Protein AF-A0A925XS08-F1 (afdb_monomer_lite)

Radius of gyration: 13.12 Å; chains: 1; bounding box: 32×17×36 Å

Secondary structure (DSSP, 8-state):
---TTS-EEEEEEE-TT-SEEEEEEEESS-EEEEEEEESSSS-TTPPEEEEEEEEEPTT-EEEEEPPSP--S--EEEEEEEESS-----EEEEEEEE-

Structure (mmCIF, N/CA/C/O backbone):
data_AF-A0A925XS08-F1
#
_entry.id   AF-A0A925XS08-F1
#
loop_
_atom_site.group_PDB
_atom_site.id
_atom_site.type_symbol
_atom_site.label_atom_id
_atom_site.label_alt_id
_atom_site.label_comp_id
_atom_site.label_asym_id
_atom_site.label_entity_id
_atom_site.label_seq_id
_atom_site.pdbx_PDB_ins_code
_atom_site.Cartn_x
_atom_site.Cartn_y
_atom_site.Cartn_z
_atom_site.occupancy
_atom_site.B_iso_or_equiv
_atom_site.auth_seq_id
_atom_site.auth_comp_id
_atom_site.auth_asym_id
_atom_site.auth_atom_id
_atom_site.pdbx_PDB_model_num
ATOM 1 N N . THR A 1 1 ? 9.423 10.681 9.964 1.00 34.12 1 THR A N 1
ATOM 2 C CA . THR A 1 1 ? 10.030 9.892 11.055 1.00 34.12 1 THR A CA 1
ATOM 3 C C . THR A 1 1 ? 9.030 8.832 11.452 1.00 34.12 1 THR A C 1
ATOM 5 O O . THR A 1 1 ? 7.911 9.188 11.790 1.00 34.12 1 THR A O 1
ATOM 8 N N . PHE A 1 2 ? 9.375 7.557 11.279 1.00 43.00 2 PHE A N 1
ATOM 9 C CA . PHE A 1 2 ? 8.515 6.416 11.613 1.00 43.00 2 PHE A CA 1
ATOM 10 C C . PHE A 1 2 ? 8.875 5.932 13.025 1.00 43.00 2 PHE A C 1
ATOM 12 O O . PHE A 1 2 ? 10.059 5.917 13.359 1.00 43.00 2 PHE A O 1
ATOM 19 N N . SER A 1 3 ? 7.884 5.589 13.852 1.00 37.38 3 SER A N 1
ATOM 20 C CA . SER A 1 3 ? 8.120 4.975 15.164 1.00 37.38 3 SER A CA 1
ATOM 21 C C . SER A 1 3 ? 8.222 3.459 15.006 1.00 37.38 3 SER A C 1
ATOM 23 O O . SER A 1 3 ? 7.430 2.865 14.279 1.00 37.38 3 SER A O 1
ATOM 25 N N . ALA A 1 4 ? 9.168 2.831 15.705 1.00 42.69 4 ALA A N 1
ATOM 26 C CA . ALA A 1 4 ? 9.336 1.375 15.737 1.00 42.69 4 ALA A CA 1
ATOM 27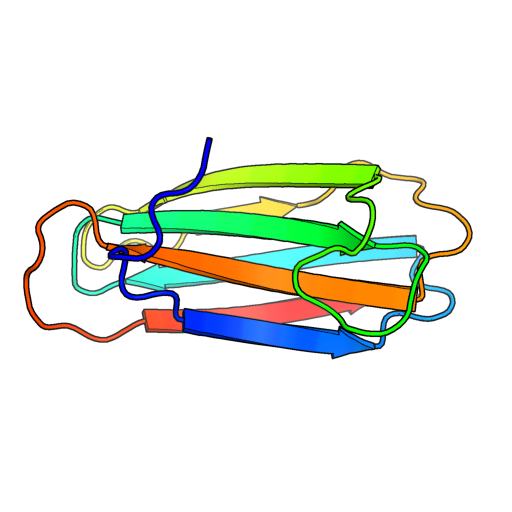 C C . ALA A 1 4 ? 8.156 0.634 16.408 1.00 42.69 4 ALA A C 1
ATOM 29 O O . ALA A 1 4 ? 8.108 -0.591 16.376 1.00 42.69 4 ALA A O 1
ATOM 30 N N . GLU A 1 5 ? 7.217 1.367 17.014 1.00 44.75 5 GLU A N 1
ATOM 31 C CA . GLU A 1 5 ? 6.086 0.818 17.774 1.00 44.75 5 GLU A CA 1
ATOM 32 C C . GLU A 1 5 ? 4.748 0.819 17.015 1.00 44.75 5 GLU A C 1
ATOM 34 O O . GLU A 1 5 ? 3.740 0.359 17.554 1.00 44.75 5 GLU A O 1
ATOM 39 N N . ASP A 1 6 ? 4.696 1.330 15.782 1.00 47.84 6 ASP A N 1
ATOM 40 C CA . ASP A 1 6 ? 3.453 1.312 15.008 1.00 47.84 6 ASP A CA 1
ATOM 41 C C . ASP A 1 6 ? 3.219 -0.097 14.429 1.00 47.84 6 ASP A C 1
ATOM 43 O O . ASP A 1 6 ? 4.106 -0.623 13.750 1.00 47.84 6 ASP A O 1
ATOM 47 N N . PRO A 1 7 ? 2.051 -0.737 14.653 1.00 51.00 7 PRO A N 1
ATOM 48 C CA . PRO A 1 7 ? 1.754 -2.041 14.070 1.00 51.00 7 PRO A CA 1
ATOM 49 C C . PRO A 1 7 ? 1.628 -1.891 12.549 1.00 51.00 7 PRO A C 1
ATOM 51 O O . PRO A 1 7 ? 0.586 -1.503 12.020 1.00 51.00 7 PRO A O 1
ATOM 54 N N . LEU A 1 8 ? 2.732 -2.152 11.854 1.00 55.66 8 LEU A N 1
ATOM 55 C CA . LEU A 1 8 ? 2.860 -2.057 10.408 1.00 55.66 8 LEU A CA 1
ATOM 56 C C . LEU A 1 8 ? 2.347 -3.346 9.766 1.00 55.66 8 LEU A C 1
ATOM 58 O O . LEU A 1 8 ? 2.987 -4.391 9.851 1.00 55.66 8 LEU A O 1
ATOM 62 N N . ILE A 1 9 ? 1.223 -3.266 9.056 1.00 56.75 9 ILE A N 1
ATOM 63 C CA . ILE A 1 9 ? 0.865 -4.296 8.074 1.00 56.75 9 ILE A CA 1
ATOM 64 C C . ILE A 1 9 ? 1.449 -3.845 6.739 1.00 56.75 9 ILE A C 1
ATOM 66 O O . ILE A 1 9 ? 0.933 -2.914 6.119 1.00 56.75 9 ILE A O 1
ATOM 70 N N . GLY A 1 10 ? 2.569 -4.456 6.350 1.00 58.88 10 GLY A N 1
ATOM 71 C CA . GLY A 1 10 ? 3.280 -4.187 5.105 1.00 58.88 10 GLY A CA 1
ATOM 72 C C . GLY A 1 10 ? 3.130 -5.340 4.115 1.00 58.88 10 GLY A C 1
ATOM 73 O O . GLY A 1 10 ? 3.648 -6.419 4.385 1.00 58.88 10 GLY A O 1
ATOM 74 N N . GLN A 1 11 ? 2.470 -5.135 2.972 1.00 62.56 11 GLN A N 1
ATOM 75 C CA . GLN A 1 11 ? 2.517 -6.095 1.862 1.00 62.56 11 GLN A CA 1
ATOM 76 C C . GLN A 1 11 ? 3.436 -5.566 0.760 1.00 62.56 11 GLN A C 1
ATOM 78 O O . GLN A 1 11 ? 3.279 -4.436 0.291 1.00 62.56 11 GLN A O 1
ATOM 83 N N . PHE A 1 12 ? 4.389 -6.402 0.351 1.00 64.25 12 PHE A N 1
ATOM 84 C CA . PHE A 1 12 ? 5.340 -6.111 -0.714 1.00 64.25 12 PHE A CA 1
ATOM 85 C C . PHE A 1 12 ? 4.959 -6.870 -1.979 1.00 64.25 12 PHE A C 1
ATOM 87 O O . PHE A 1 12 ? 4.649 -8.060 -1.920 1.00 64.25 12 PHE A O 1
ATOM 94 N N . ILE A 1 13 ? 5.005 -6.191 -3.123 1.00 70.31 13 ILE A N 1
ATOM 95 C CA . ILE A 1 13 ? 4.779 -6.809 -4.430 1.00 70.31 13 ILE A CA 1
ATOM 96 C C . ILE A 1 13 ? 5.877 -6.351 -5.383 1.00 70.31 13 ILE A C 1
ATOM 98 O O . ILE A 1 13 ? 6.122 -5.153 -5.533 1.00 70.31 13 ILE A O 1
ATOM 102 N N . GLN A 1 14 ? 6.538 -7.309 -6.035 1.00 71.06 14 GLN A N 1
ATOM 103 C CA . GLN A 1 14 ? 7.473 -7.020 -7.119 1.00 71.06 14 GLN A CA 1
ATOM 104 C C . GLN A 1 14 ? 6.726 -6.363 -8.287 1.00 71.06 14 GLN A C 1
ATOM 106 O O . GLN A 1 14 ? 5.712 -6.873 -8.760 1.00 71.06 14 GLN A O 1
ATOM 111 N N . SER A 1 15 ? 7.239 -5.233 -8.763 1.00 67.25 15 SER A N 1
ATOM 112 C CA . SER A 1 15 ? 6.567 -4.369 -9.743 1.00 67.25 15 SER A CA 1
ATOM 113 C C . SER A 1 15 ? 7.459 -4.019 -10.935 1.00 67.25 15 SER A C 1
ATOM 115 O O . SER A 1 15 ? 7.295 -2.971 -11.557 1.00 67.25 15 SER A O 1
ATOM 117 N N . TRP A 1 16 ? 8.396 -4.907 -11.274 1.00 69.69 16 TRP A N 1
ATOM 118 C CA . TRP A 1 16 ? 9.284 -4.753 -12.424 1.00 69.69 16 TRP A CA 1
ATOM 119 C C . TRP A 1 16 ? 8.512 -4.420 -13.708 1.00 69.69 16 TRP A C 1
ATOM 121 O O . TRP A 1 16 ? 7.612 -5.160 -14.120 1.00 69.69 16 TRP A O 1
ATOM 131 N N . GLY A 1 17 ? 8.877 -3.295 -14.328 1.00 68.19 17 GLY A N 1
ATOM 132 C CA . GLY A 1 17 ? 8.257 -2.803 -15.562 1.00 68.19 17 GLY A CA 1
ATOM 133 C C . GLY A 1 17 ? 6.843 -2.236 -15.396 1.00 68.19 17 GLY A C 1
ATOM 134 O O . GLY A 1 17 ? 6.139 -2.099 -16.388 1.00 68.19 17 GLY A O 1
ATOM 135 N N . ALA A 1 18 ? 6.398 -1.936 -14.174 1.00 73.50 18 ALA A N 1
ATOM 136 C CA . ALA A 1 18 ? 5.097 -1.317 -13.946 1.00 73.50 18 ALA A CA 1
ATOM 137 C C . ALA A 1 18 ? 5.047 0.133 -14.451 1.00 73.50 18 ALA A C 1
ATOM 139 O O . ALA A 1 18 ? 5.907 0.941 -14.110 1.00 73.50 18 ALA A O 1
ATOM 140 N N . GLN A 1 19 ? 3.999 0.473 -15.199 1.00 74.94 19 GLN A N 1
ATOM 141 C CA . GLN A 1 19 ? 3.688 1.832 -15.651 1.00 74.94 19 GLN A CA 1
ATOM 142 C C . GLN A 1 19 ? 2.755 2.567 -14.685 1.00 74.94 19 GLN A C 1
ATOM 144 O O . GLN A 1 19 ? 2.869 3.779 -14.508 1.00 74.94 19 GLN A O 1
ATOM 149 N N . ALA A 1 20 ? 1.831 1.834 -14.057 1.00 81.56 20 ALA A N 1
ATOM 150 C CA . ALA A 1 20 ? 0.862 2.383 -13.118 1.00 81.56 20 ALA A CA 1
ATOM 151 C C . ALA A 1 20 ? 0.666 1.441 -11.931 1.00 81.56 20 ALA A C 1
ATOM 153 O O . ALA A 1 20 ? 0.508 0.228 -12.097 1.00 81.56 20 ALA A O 1
ATOM 154 N N . ILE A 1 21 ? 0.658 2.014 -10.729 1.00 85.44 21 ILE A N 1
ATOM 155 C CA . ILE A 1 21 ? 0.468 1.285 -9.478 1.00 85.44 21 ILE A CA 1
ATOM 156 C C . ILE A 1 21 ? -0.586 1.996 -8.648 1.00 85.44 21 ILE A C 1
ATOM 158 O O . ILE A 1 21 ? -0.502 3.201 -8.395 1.00 85.44 21 ILE A O 1
ATOM 162 N N . SER A 1 22 ? -1.563 1.223 -8.195 1.00 89.25 22 SER A N 1
ATOM 163 C CA . SER A 1 22 ? -2.582 1.688 -7.266 1.00 89.25 22 SER A CA 1
ATOM 164 C C . SER A 1 22 ? -2.898 0.634 -6.216 1.00 89.25 22 SER A C 1
ATOM 166 O O . SER A 1 22 ? -2.591 -0.547 -6.377 1.00 89.25 22 SER A O 1
ATOM 168 N N . ALA A 1 23 ? -3.508 1.068 -5.123 1.00 90.62 23 ALA A N 1
ATOM 169 C CA . ALA A 1 23 ? -4.027 0.207 -4.084 1.00 90.62 23 ALA A CA 1
ATOM 170 C C . ALA A 1 23 ? -5.407 0.695 -3.650 1.00 90.62 23 ALA A C 1
ATOM 172 O O . ALA A 1 23 ? -5.588 1.874 -3.350 1.00 90.62 23 ALA A O 1
ATOM 173 N N . THR A 1 24 ? -6.373 -0.214 -3.580 1.00 92.75 24 THR A N 1
ATOM 174 C CA . THR A 1 24 ? -7.638 0.027 -2.883 1.00 92.75 24 THR A CA 1
ATOM 175 C C . THR A 1 24 ? -7.528 -0.574 -1.495 1.00 92.75 24 THR A C 1
ATOM 177 O O . THR A 1 24 ? -7.222 -1.759 -1.366 1.00 92.75 24 THR A O 1
ATOM 180 N N . VAL A 1 25 ? -7.753 0.236 -0.464 1.00 91.69 25 VAL A N 1
ATOM 181 C CA . VAL A 1 25 ? -7.569 -0.162 0.934 1.00 91.69 25 VAL A CA 1
ATOM 182 C C . VAL A 1 25 ? -8.816 0.168 1.735 1.00 91.69 25 VAL A C 1
ATOM 184 O O . VAL A 1 25 ? -9.357 1.263 1.613 1.00 91.69 25 VAL A O 1
ATOM 187 N N . ARG A 1 26 ? -9.254 -0.773 2.567 1.00 92.44 26 ARG A N 1
ATOM 188 C CA . ARG A 1 26 ? -10.342 -0.618 3.537 1.00 92.44 26 ARG A CA 1
ATOM 189 C C . ARG A 1 26 ? -9.858 -1.089 4.903 1.00 92.44 26 ARG A C 1
ATOM 191 O O . ARG A 1 26 ? -9.141 -2.082 4.992 1.00 92.44 26 ARG A O 1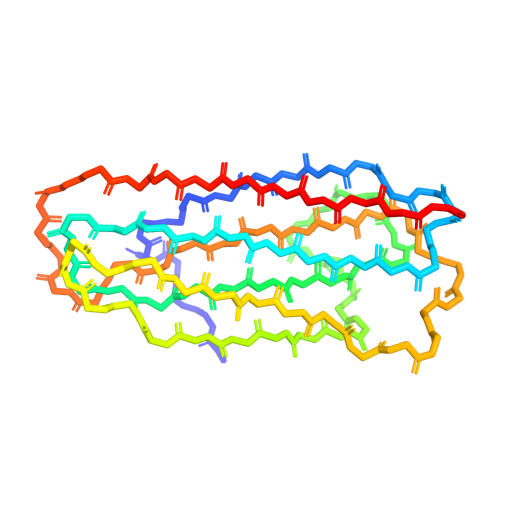
ATOM 198 N N . SER A 1 27 ? -10.277 -0.397 5.953 1.00 88.94 27 SER A N 1
ATOM 199 C CA . SER A 1 27 ? -9.931 -0.712 7.338 1.00 88.94 27 SER A CA 1
ATOM 200 C C . SER A 1 27 ? -11.186 -0.691 8.211 1.00 88.94 27 SER A C 1
ATOM 202 O O . SER A 1 27 ? -12.058 0.148 7.995 1.00 88.94 27 SER A O 1
ATOM 204 N N . ASP A 1 28 ? -11.265 -1.585 9.196 1.00 90.81 28 ASP A N 1
ATOM 205 C CA . ASP A 1 28 ? -12.291 -1.547 10.257 1.00 90.81 28 ASP A CA 1
ATOM 206 C C . ASP A 1 28 ? -12.016 -0.437 11.288 1.00 90.81 28 ASP A C 1
ATOM 208 O O . ASP A 1 28 ? -12.877 -0.084 12.088 1.00 90.81 28 ASP A O 1
ATOM 212 N N . VAL A 1 29 ? -10.794 0.101 11.292 1.00 88.81 29 VAL A N 1
ATOM 213 C CA . VAL A 1 29 ? -10.296 1.066 12.285 1.00 88.81 29 VAL A CA 1
ATOM 214 C C . VAL A 1 29 ? -9.770 2.322 11.610 1.00 88.81 29 VAL A C 1
ATOM 216 O O . VAL A 1 29 ? -9.459 2.307 10.411 1.00 88.81 29 VAL A O 1
ATOM 219 N N . LYS A 1 30 ? -9.615 3.410 12.372 1.00 89.69 30 LYS A N 1
ATOM 220 C CA . LYS A 1 30 ? -8.979 4.617 11.840 1.00 89.69 30 LYS A CA 1
ATOM 221 C C . LYS A 1 30 ? -7.507 4.340 11.588 1.00 89.69 30 LYS A C 1
ATOM 223 O O . LYS A 1 30 ? -6.748 4.001 12.495 1.00 89.69 30 LYS A O 1
ATOM 228 N N . ALA A 1 31 ? -7.087 4.524 10.346 1.00 89.44 31 ALA A N 1
ATOM 229 C CA . ALA A 1 31 ? -5.725 4.227 9.935 1.00 89.44 31 ALA A CA 1
ATOM 230 C C . ALA A 1 31 ? -5.231 5.209 8.871 1.00 89.44 31 ALA A C 1
ATOM 232 O O . ALA A 1 31 ? -5.994 5.978 8.292 1.00 89.44 31 ALA A O 1
ATOM 233 N N . THR A 1 32 ? -3.933 5.183 8.596 1.00 90.12 32 THR A N 1
ATOM 234 C CA . THR A 1 32 ? -3.351 5.849 7.428 1.00 90.12 32 THR A CA 1
ATOM 235 C C . THR A 1 32 ? -2.706 4.801 6.534 1.00 90.12 32 THR A C 1
ATOM 237 O O . THR A 1 32 ? -1.866 4.028 6.997 1.00 90.12 32 THR A O 1
ATOM 240 N N . ALA A 1 33 ? -3.098 4.774 5.261 1.00 90.19 33 ALA A N 1
ATOM 241 C CA . ALA A 1 33 ? -2.495 3.904 4.261 1.00 90.19 33 ALA A CA 1
ATOM 242 C C . ALA A 1 33 ? -1.355 4.616 3.515 1.00 90.19 33 ALA A C 1
ATOM 244 O O . ALA A 1 33 ? -1.452 5.787 3.164 1.00 90.19 33 ALA A O 1
ATOM 245 N N . TYR A 1 34 ? -0.276 3.856 3.371 1.00 88.31 34 TYR A N 1
ATOM 246 C CA . TYR A 1 34 ? 1.061 4.036 2.810 1.00 88.31 34 TYR A CA 1
ATOM 247 C C . TYR A 1 34 ? 1.313 3.326 1.492 1.00 88.31 34 TYR A C 1
ATOM 249 O O . TYR A 1 34 ? 1.685 2.169 1.590 1.00 88.31 34 TYR A O 1
ATOM 257 N N . LEU A 1 35 ? 1.180 3.919 0.307 1.00 87.94 35 LEU A N 1
ATOM 258 C CA . LEU A 1 35 ? 1.638 3.262 -0.923 1.00 87.94 35 LEU A CA 1
ATOM 259 C C . LEU A 1 35 ? 2.984 3.840 -1.362 1.00 87.94 35 LEU A C 1
ATOM 261 O O . LEU A 1 35 ? 3.034 4.966 -1.848 1.00 87.94 35 LEU A O 1
ATOM 265 N N . ASP A 1 36 ? 4.055 3.064 -1.207 1.00 84.12 36 ASP A N 1
ATOM 266 C CA . ASP A 1 36 ? 5.422 3.465 -1.539 1.00 84.12 36 ASP A CA 1
ATOM 267 C C . ASP A 1 36 ? 5.981 2.656 -2.715 1.00 84.12 36 ASP A C 1
ATOM 269 O O . ASP A 1 36 ? 5.668 1.473 -2.876 1.00 84.12 36 ASP A O 1
ATOM 273 N N . VAL A 1 37 ? 6.905 3.252 -3.467 1.00 78.31 37 VAL A N 1
ATOM 274 C CA . VAL A 1 37 ? 7.733 2.545 -4.456 1.00 78.31 37 VAL A CA 1
ATOM 275 C C . VAL A 1 37 ? 9.216 2.619 -4.147 1.00 78.31 37 VAL A C 1
ATOM 277 O O . VAL A 1 37 ? 9.725 3.655 -3.711 1.00 78.31 37 VAL A O 1
ATOM 280 N N . THR A 1 38 ? 9.919 1.529 -4.454 1.00 71.94 38 THR A N 1
ATOM 281 C CA . THR A 1 38 ? 11.372 1.455 -4.358 1.00 71.94 38 THR A CA 1
ATOM 282 C C . THR A 1 38 ? 12.027 0.858 -5.611 1.00 71.94 38 THR A C 1
ATOM 284 O O . THR A 1 38 ? 11.491 -0.026 -6.288 1.00 71.94 38 THR A O 1
ATOM 287 N N . GLY A 1 39 ? 13.208 1.389 -5.925 1.00 63.97 39 GLY A N 1
ATOM 288 C CA . GLY A 1 39 ? 14.115 0.928 -6.977 1.00 63.97 39 GLY A CA 1
ATOM 289 C C . GLY A 1 39 ? 15.096 -0.155 -6.512 1.00 63.97 39 GLY A C 1
ATOM 290 O O . GLY A 1 39 ? 15.884 -0.633 -7.324 1.00 63.97 39 GLY A O 1
ATOM 291 N N . ASN A 1 40 ? 15.045 -0.560 -5.237 1.00 62.03 40 ASN A N 1
ATOM 292 C CA . ASN A 1 40 ? 15.811 -1.680 -4.688 1.00 62.03 40 ASN A CA 1
ATOM 293 C C . ASN A 1 40 ? 14.874 -2.824 -4.285 1.00 62.03 40 ASN A C 1
ATOM 295 O O . ASN A 1 40 ? 13.700 -2.609 -3.991 1.00 62.03 40 ASN A O 1
ATOM 299 N N . GLU A 1 41 ? 15.382 -4.056 -4.302 1.00 59.00 41 GLU A N 1
ATOM 300 C CA . GLU A 1 41 ? 14.641 -5.178 -3.729 1.00 59.00 41 GLU A CA 1
ATOM 301 C C . GLU A 1 41 ? 14.839 -5.175 -2.209 1.00 59.00 41 GLU A C 1
ATOM 303 O O . GLU A 1 41 ? 15.932 -5.445 -1.729 1.00 59.00 41 GLU A O 1
ATOM 308 N N . LEU A 1 42 ? 13.748 -4.887 -1.494 1.00 57.28 42 LEU A N 1
ATOM 309 C CA . LEU A 1 42 ? 13.413 -5.440 -0.177 1.00 57.28 42 LEU A CA 1
ATOM 310 C C . LEU A 1 42 ? 14.430 -5.230 0.961 1.00 57.28 42 LEU A C 1
ATOM 312 O O . LEU A 1 42 ? 15.115 -6.161 1.371 1.00 57.28 42 LEU A O 1
ATOM 316 N N . ASP A 1 43 ? 14.382 -4.058 1.591 1.00 56.62 43 ASP A N 1
ATOM 317 C CA . ASP A 1 43 ? 14.664 -3.890 3.022 1.00 56.62 43 ASP A CA 1
ATOM 318 C C . ASP A 1 43 ? 13.943 -2.645 3.580 1.00 56.62 43 ASP A C 1
ATOM 320 O O . ASP A 1 43 ? 13.439 -1.795 2.838 1.00 56.62 43 ASP A O 1
ATOM 324 N N . ASP A 1 44 ? 13.870 -2.517 4.906 1.00 57.84 44 ASP A N 1
ATOM 325 C CA . ASP A 1 44 ? 13.303 -1.325 5.555 1.00 57.84 44 ASP A CA 1
ATOM 326 C C . ASP A 1 44 ? 14.130 -0.048 5.296 1.00 57.84 44 ASP A C 1
ATOM 328 O O . ASP A 1 44 ? 13.648 1.062 5.537 1.00 57.84 44 ASP A O 1
ATOM 332 N N . TYR A 1 45 ? 15.344 -0.200 4.753 1.00 57.41 45 TYR A N 1
ATOM 333 C CA . TYR A 1 45 ? 16.290 0.866 4.411 1.00 57.41 45 TYR A CA 1
ATOM 334 C C . TYR A 1 45 ? 16.207 1.315 2.946 1.00 57.41 45 TYR A C 1
ATOM 336 O O . TYR A 1 45 ? 16.941 2.209 2.517 1.00 57.41 45 TYR A O 1
ATOM 344 N N . SER A 1 46 ? 15.301 0.721 2.175 1.00 61.59 46 SER A N 1
ATOM 345 C CA . SER A 1 46 ? 15.215 0.932 0.742 1.00 61.59 46 SER A CA 1
ATOM 346 C C . SER A 1 46 ? 14.798 2.368 0.439 1.00 61.59 46 SER A C 1
ATOM 348 O O . SER A 1 46 ? 13.845 2.900 1.015 1.00 61.59 46 SER A O 1
ATOM 350 N N . THR A 1 47 ? 15.499 3.012 -0.498 1.00 66.38 47 THR A N 1
ATOM 351 C CA . THR A 1 47 ? 15.172 4.377 -0.921 1.00 66.38 47 THR A CA 1
ATOM 352 C C . THR A 1 47 ? 13.772 4.405 -1.528 1.00 66.38 47 THR A C 1
ATOM 354 O O . THR A 1 47 ? 13.472 3.664 -2.471 1.00 66.38 47 THR A O 1
ATOM 357 N N . VAL A 1 48 ? 12.913 5.251 -0.962 1.00 70.50 48 VAL A N 1
ATOM 358 C CA . VAL A 1 48 ? 11.544 5.465 -1.430 1.00 70.50 48 VAL A CA 1
ATOM 359 C C . VAL A 1 48 ? 11.548 6.594 -2.455 1.00 70.50 48 VAL A C 1
ATOM 361 O O . VAL A 1 48 ? 11.964 7.708 -2.145 1.00 70.50 48 VAL A O 1
ATOM 364 N N . PHE A 1 49 ? 11.081 6.308 -3.669 1.00 68.81 49 PHE A N 1
ATOM 365 C CA . PHE A 1 49 ? 11.073 7.271 -4.781 1.00 68.81 49 PHE A CA 1
ATOM 366 C C . PHE A 1 49 ? 9.739 8.007 -4.928 1.00 68.81 49 PHE A C 1
ATOM 368 O O . PHE A 1 49 ? 9.680 9.078 -5.523 1.00 68.81 49 PHE A O 1
ATOM 375 N N . GLY A 1 50 ? 8.665 7.443 -4.380 1.00 73.31 50 GLY A N 1
ATOM 376 C CA . GLY A 1 50 ? 7.324 8.002 -4.460 1.00 73.31 50 GLY A CA 1
ATOM 377 C C . GLY A 1 50 ? 6.434 7.412 -3.379 1.00 73.31 50 GLY A C 1
ATOM 378 O O . GLY A 1 50 ? 6.566 6.233 -3.044 1.00 73.31 50 GLY A O 1
ATOM 379 N N . VAL A 1 51 ? 5.557 8.254 -2.834 1.00 81.12 51 VAL A N 1
ATOM 380 C CA . VAL A 1 51 ? 4.594 7.896 -1.790 1.00 81.12 51 VAL A CA 1
ATOM 381 C C . VAL A 1 51 ? 3.247 8.512 -2.132 1.00 81.12 51 VAL A C 1
ATOM 383 O O . VAL A 1 51 ? 3.164 9.709 -2.402 1.00 81.12 51 VAL A O 1
ATOM 386 N N . ALA A 1 52 ? 2.194 7.707 -2.069 1.00 87.38 52 ALA A N 1
ATOM 387 C CA . ALA A 1 52 ? 0.822 8.176 -1.947 1.00 87.38 52 ALA A CA 1
ATOM 388 C C . ALA A 1 52 ? 0.300 7.778 -0.567 1.00 87.38 52 ALA A C 1
ATOM 390 O O . ALA A 1 52 ? 0.593 6.682 -0.084 1.00 87.38 52 ALA A O 1
ATOM 391 N N . SER A 1 53 ? -0.474 8.652 0.071 1.00 90.81 53 SER A N 1
ATOM 392 C CA . SER A 1 53 ? -1.095 8.355 1.358 1.00 90.81 53 SER A CA 1
ATOM 393 C C . SER A 1 53 ? -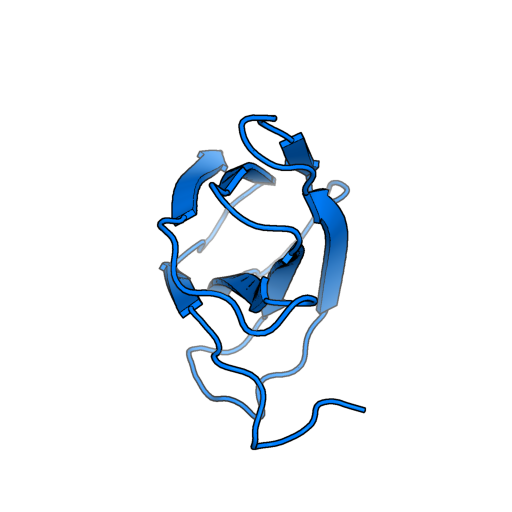2.540 8.819 1.419 1.00 90.81 53 SER A C 1
ATOM 395 O O . SER A 1 53 ? -2.937 9.756 0.728 1.00 90.81 53 SER A O 1
ATOM 397 N N . VAL A 1 54 ? -3.330 8.144 2.249 1.00 92.62 54 VAL A N 1
ATOM 398 C CA . VAL A 1 54 ? -4.726 8.510 2.498 1.00 92.62 54 VAL A CA 1
ATOM 399 C C . VAL A 1 54 ? -5.137 8.119 3.912 1.00 92.62 54 VAL A C 1
ATOM 401 O O . VAL A 1 54 ? -4.670 7.117 4.463 1.00 92.62 54 VAL A O 1
ATOM 404 N N . GLU A 1 55 ? -6.014 8.921 4.505 1.00 91.94 55 GLU A N 1
ATOM 405 C CA . GLU A 1 55 ? -6.673 8.576 5.759 1.00 91.94 55 GLU A CA 1
ATOM 406 C C . GLU A 1 55 ? -7.826 7.607 5.500 1.00 91.94 55 GLU A C 1
ATOM 408 O O . GLU A 1 55 ? -8.677 7.831 4.640 1.00 91.94 55 GLU A O 1
ATOM 413 N N . LEU A 1 56 ? -7.851 6.523 6.266 1.00 90.75 56 LEU A N 1
ATOM 414 C CA . LEU A 1 56 ? -8.918 5.539 6.256 1.00 90.75 56 LEU A CA 1
ATOM 415 C C . LEU A 1 56 ? -9.847 5.821 7.428 1.00 90.75 56 LEU A C 1
ATOM 417 O O . LEU A 1 56 ? -9.431 5.778 8.589 1.00 90.75 56 LEU A O 1
ATOM 421 N N . GLN A 1 57 ? -11.110 6.085 7.110 1.00 92.56 57 GLN A N 1
ATOM 422 C CA . GLN A 1 57 ? -12.186 5.989 8.086 1.00 92.56 57 GLN A CA 1
ATOM 423 C C . GLN A 1 57 ? -12.684 4.535 8.146 1.00 92.56 57 GLN A C 1
ATOM 425 O O . GLN A 1 57 ?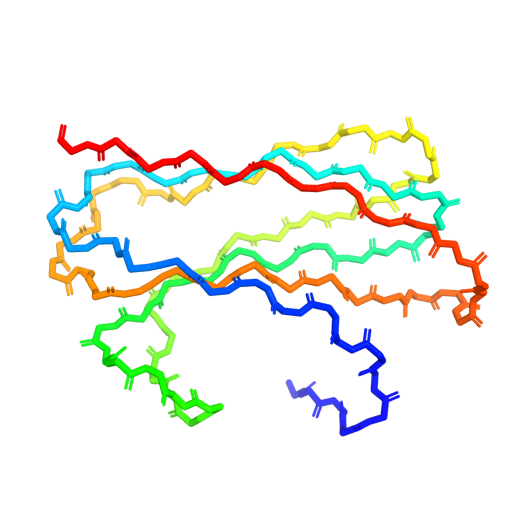 -12.588 3.828 7.136 1.00 92.56 57 GLN A O 1
ATOM 430 N N . PRO A 1 58 ? -13.214 4.087 9.298 1.00 91.06 58 PRO A N 1
ATOM 431 C CA . PRO A 1 58 ? -13.795 2.757 9.439 1.00 91.06 58 PRO A CA 1
ATOM 432 C C . PRO A 1 58 ? -14.805 2.452 8.333 1.00 91.06 58 PRO A C 1
ATOM 434 O O . PRO A 1 58 ? -15.613 3.308 7.970 1.00 91.06 58 PRO A O 1
ATOM 437 N N . ASP A 1 59 ? -14.730 1.239 7.787 1.00 88.19 59 ASP A N 1
ATOM 438 C CA . ASP A 1 59 ? -15.605 0.717 6.732 1.00 88.19 59 ASP A CA 1
ATOM 439 C C . ASP A 1 59 ? -15.585 1.475 5.398 1.00 88.19 59 ASP A C 1
ATOM 441 O O . ASP A 1 59 ? -16.329 1.135 4.474 1.00 88.19 59 ASP A O 1
ATOM 445 N N . GLN A 1 60 ? -14.682 2.442 5.241 1.00 91.69 60 GLN A N 1
ATOM 446 C CA . GLN A 1 60 ? -14.524 3.198 4.010 1.00 91.69 60 GLN A CA 1
ATOM 447 C C . GLN A 1 60 ? -13.333 2.681 3.203 1.00 91.69 60 GLN A C 1
ATOM 449 O O . GLN A 1 60 ? -12.203 2.606 3.687 1.00 91.69 60 GLN A O 1
ATOM 454 N N . ALA A 1 61 ? -13.587 2.351 1.937 1.00 92.94 61 ALA A N 1
ATOM 455 C CA . ALA A 1 61 ? -12.527 2.065 0.984 1.00 92.94 61 ALA A CA 1
ATOM 456 C C . ALA A 1 61 ? -11.948 3.371 0.421 1.00 92.94 61 ALA A C 1
ATOM 458 O O . ALA A 1 61 ? -12.692 4.295 0.090 1.00 92.94 61 ALA A O 1
ATOM 459 N N . GLN A 1 62 ? -10.628 3.423 0.276 1.00 95.12 62 GLN A N 1
ATOM 460 C CA . GLN A 1 62 ? -9.909 4.532 -0.342 1.00 95.12 62 GLN A CA 1
ATOM 461 C C . GLN A 1 62 ? -8.962 4.024 -1.425 1.00 95.12 62 GLN A C 1
ATOM 463 O O . GLN A 1 62 ? -8.387 2.938 -1.312 1.00 95.12 62 GLN A O 1
ATOM 468 N N . LEU A 1 63 ? -8.795 4.832 -2.470 1.00 92.56 63 LEU A N 1
ATOM 469 C CA . LEU A 1 63 ? -7.854 4.583 -3.554 1.00 92.56 63 LEU A CA 1
ATOM 470 C C . LEU A 1 63 ? -6.572 5.381 -3.312 1.00 92.56 63 LEU A C 1
ATOM 472 O O . LEU A 1 63 ? -6.606 6.600 -3.178 1.00 92.56 63 LEU A O 1
ATOM 476 N N . LEU A 1 64 ? -5.441 4.687 -3.330 1.00 92.12 64 LEU A N 1
ATOM 477 C CA . LEU A 1 64 ? -4.117 5.276 -3.423 1.00 92.12 64 LEU A CA 1
ATOM 478 C C . LEU A 1 64 ? -3.592 4.994 -4.822 1.00 92.12 64 LEU A C 1
ATOM 480 O O . LEU A 1 64 ? -3.536 3.840 -5.235 1.00 92.12 64 LEU A O 1
ATOM 484 N N . ALA A 1 65 ? -3.196 6.027 -5.549 1.00 88.62 65 ALA A N 1
ATOM 485 C CA . ALA A 1 65 ? -2.566 5.879 -6.851 1.00 88.62 65 ALA A CA 1
ATOM 486 C C . ALA A 1 65 ? -1.252 6.646 -6.843 1.00 88.62 65 ALA A C 1
ATOM 488 O O . ALA A 1 65 ? -1.195 7.790 -6.389 1.00 88.62 65 ALA A O 1
ATOM 489 N N . LEU A 1 66 ? -0.196 6.005 -7.329 1.00 84.75 66 LEU A N 1
ATOM 490 C CA . LEU A 1 66 ? 1.070 6.685 -7.522 1.00 84.75 66 LEU A CA 1
ATOM 491 C C . LEU A 1 66 ? 1.051 7.478 -8.839 1.00 84.75 66 LEU A C 1
ATOM 493 O O . LEU A 1 66 ? 0.473 7.008 -9.823 1.00 84.75 66 LEU A O 1
ATOM 497 N N . PRO A 1 67 ? 1.672 8.668 -8.880 1.00 72.81 67 PRO A N 1
ATOM 498 C CA . PRO A 1 67 ? 1.739 9.473 -10.094 1.00 72.81 67 PRO A CA 1
ATOM 499 C C . PRO A 1 67 ? 2.576 8.765 -11.169 1.00 72.81 67 PRO A C 1
ATOM 501 O O . PRO A 1 67 ? 3.637 8.225 -10.872 1.00 72.81 67 PRO A O 1
ATOM 504 N N . ALA A 1 68 ? 2.112 8.782 -12.420 1.00 68.38 68 ALA A N 1
ATOM 505 C CA . ALA A 1 68 ? 2.863 8.283 -13.574 1.00 68.38 68 ALA A CA 1
ATOM 506 C C . ALA A 1 68 ? 3.795 9.373 -14.157 1.00 68.38 68 ALA A C 1
ATOM 508 O O . ALA A 1 68 ? 3.467 10.556 -14.042 1.00 68.38 68 ALA A O 1
ATOM 509 N N . PRO A 1 69 ? 4.896 9.017 -14.852 1.00 63.91 69 PRO A N 1
ATOM 510 C CA . PRO A 1 69 ? 5.460 7.677 -15.021 1.00 63.91 69 PRO A CA 1
ATOM 511 C C . PRO A 1 69 ? 6.520 7.362 -13.953 1.00 63.91 69 PRO A C 1
ATOM 513 O O . PRO A 1 69 ? 7.398 8.173 -13.664 1.00 63.91 69 PRO A O 1
ATOM 516 N N . LEU A 1 70 ? 6.483 6.144 -13.415 1.00 65.94 70 LEU A N 1
ATOM 517 C CA . LEU A 1 70 ? 7.520 5.643 -12.516 1.00 65.94 70 LEU A CA 1
ATOM 518 C C . LEU A 1 70 ? 8.413 4.658 -13.276 1.00 65.94 70 LEU A C 1
ATOM 520 O O . LEU A 1 70 ? 8.016 3.532 -13.554 1.00 65.94 70 LEU A O 1
ATOM 524 N N . LEU A 1 71 ? 9.615 5.095 -13.648 1.00 60.97 71 LEU A N 1
ATOM 525 C CA . LEU A 1 71 ? 10.588 4.280 -14.383 1.00 60.97 71 LEU A CA 1
ATOM 526 C C . LEU A 1 71 ? 11.472 3.479 -13.410 1.00 60.97 71 LEU A C 1
ATOM 528 O O . LEU A 1 71 ? 11.854 3.986 -12.359 1.00 60.97 71 LEU A O 1
ATOM 532 N N . ASN A 1 72 ? 11.843 2.249 -13.786 1.00 64.62 72 ASN A N 1
ATOM 533 C CA . ASN A 1 72 ? 12.770 1.368 -13.047 1.00 64.62 72 ASN A CA 1
ATOM 534 C C . ASN A 1 72 ? 12.325 0.960 -11.630 1.00 64.62 72 ASN A C 1
ATOM 536 O O . ASN A 1 72 ? 13.147 0.805 -10.725 1.00 64.62 72 ASN A O 1
ATOM 540 N N . LEU A 1 73 ? 11.026 0.746 -11.432 1.00 71.69 73 LEU A N 1
ATOM 541 C CA . LEU A 1 73 ? 10.515 0.200 -10.180 1.00 71.69 73 LEU A CA 1
ATOM 542 C C . LEU A 1 73 ? 10.851 -1.284 -10.038 1.00 71.69 73 LEU A C 1
ATOM 544 O O . LEU A 1 73 ? 10.634 -2.056 -10.971 1.00 71.69 73 LEU A O 1
ATOM 548 N N . LYS A 1 74 ? 11.328 -1.685 -8.856 1.00 70.25 74 LYS A N 1
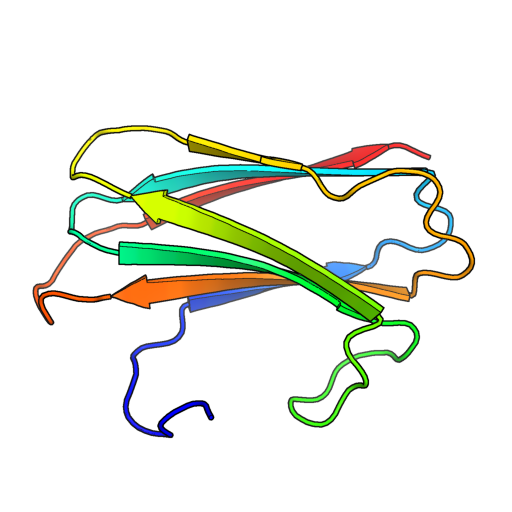ATOM 549 C CA . LYS A 1 74 ? 11.541 -3.099 -8.513 1.00 70.25 74 LYS A CA 1
ATOM 550 C C . LYS A 1 74 ? 10.442 -3.629 -7.606 1.00 70.25 74 LYS A C 1
ATOM 552 O O . LYS A 1 74 ? 9.983 -4.757 -7.785 1.00 70.25 74 LYS A O 1
ATOM 557 N N . ALA A 1 75 ? 9.999 -2.810 -6.654 1.00 76.44 75 ALA A N 1
ATOM 558 C CA . ALA A 1 75 ? 8.987 -3.207 -5.691 1.00 76.44 75 ALA A CA 1
ATOM 559 C C . ALA A 1 75 ? 8.079 -2.052 -5.261 1.00 76.44 75 ALA A C 1
ATOM 561 O O . ALA A 1 75 ? 8.447 -0.874 -5.267 1.00 76.44 75 ALA A O 1
ATOM 562 N N . VAL A 1 76 ? 6.881 -2.442 -4.839 1.00 79.94 76 VAL A N 1
ATOM 563 C CA . VAL A 1 76 ? 5.861 -1.599 -4.219 1.00 79.94 76 VAL A CA 1
ATOM 564 C C . VAL A 1 76 ? 5.611 -2.115 -2.816 1.00 79.94 76 VAL A C 1
ATOM 566 O O . VAL A 1 76 ? 5.533 -3.326 -2.600 1.00 79.94 76 VAL A O 1
ATOM 569 N N . ARG A 1 77 ? 5.445 -1.192 -1.872 1.00 82.69 77 ARG A N 1
ATOM 570 C CA . ARG A 1 77 ? 5.099 -1.494 -0.487 1.00 82.69 77 ARG A CA 1
ATOM 571 C C . ARG A 1 77 ? 3.810 -0.774 -0.125 1.00 82.69 77 ARG A C 1
ATOM 573 O O . ARG A 1 77 ? 3.767 0.452 -0.155 1.00 82.69 77 ARG A O 1
ATOM 580 N N . LEU A 1 78 ? 2.787 -1.528 0.269 1.00 84.88 78 LEU A N 1
ATOM 581 C CA . LEU A 1 78 ? 1.616 -0.972 0.936 1.00 84.88 78 LEU A CA 1
ATOM 582 C C . LEU A 1 78 ? 1.764 -1.144 2.446 1.00 84.88 78 LEU A C 1
ATOM 584 O O . LEU A 1 78 ? 1.916 -2.269 2.908 1.00 84.88 78 LEU A O 1
ATOM 588 N N . ARG A 1 79 ? 1.686 -0.052 3.204 1.00 84.19 79 ARG A N 1
ATOM 589 C CA . ARG A 1 79 ? 1.695 -0.021 4.671 1.00 84.19 79 ARG A CA 1
ATOM 590 C C . ARG A 1 79 ? 0.373 0.514 5.181 1.00 84.19 79 ARG A C 1
ATOM 592 O O . ARG A 1 79 ? -0.128 1.487 4.633 1.00 84.19 79 ARG A O 1
ATOM 599 N N . VAL A 1 80 ? -0.157 -0.038 6.261 1.00 84.94 80 VAL A N 1
ATOM 600 C CA . VAL A 1 80 ? -1.288 0.569 6.973 1.00 84.94 80 VAL A CA 1
ATOM 601 C C . VAL A 1 8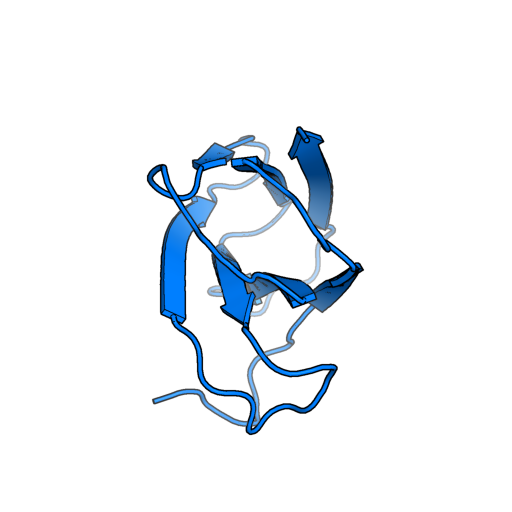0 ? -0.894 0.788 8.422 1.00 84.94 80 VAL A C 1
ATOM 603 O O . VAL A 1 80 ? -0.468 -0.146 9.095 1.00 84.94 80 VAL A O 1
ATOM 606 N N . VAL A 1 81 ? -0.993 2.040 8.868 1.00 86.19 81 VAL A N 1
ATOM 607 C CA . VAL A 1 81 ? -0.641 2.476 10.222 1.00 86.19 81 VAL A CA 1
ATOM 608 C C . VAL A 1 81 ? -1.923 2.741 10.988 1.00 86.19 81 VAL A C 1
ATOM 610 O O . VAL A 1 81 ? -2.675 3.659 10.654 1.00 86.19 81 VAL A O 1
ATOM 613 N N . ASN A 1 82 ? -2.166 1.934 12.012 1.00 85.69 82 ASN A N 1
ATOM 614 C CA . ASN A 1 82 ? -3.301 2.103 12.903 1.00 85.69 82 ASN A CA 1
ATOM 615 C C . ASN A 1 82 ? -3.132 3.372 13.757 1.00 85.69 82 ASN A C 1
ATOM 617 O O . ASN A 1 82 ? -2.134 3.520 14.460 1.00 85.69 82 ASN A O 1
ATOM 621 N N . ARG A 1 83 ? -4.107 4.287 13.702 1.00 81.25 83 ARG A N 1
ATOM 622 C CA . ARG A 1 83 ? -4.061 5.568 14.424 1.00 81.25 83 ARG A CA 1
ATOM 623 C C . ARG A 1 83 ? -4.690 5.507 15.806 1.00 81.25 83 ARG A C 1
ATOM 625 O O . ARG A 1 83 ? -4.274 6.259 16.682 1.00 81.25 83 ARG A O 1
ATOM 632 N N . ASP A 1 84 ? -5.691 4.657 15.997 1.00 80.12 84 ASP A N 1
ATOM 633 C CA . ASP A 1 84 ? -6.464 4.584 17.240 1.00 80.12 84 ASP A CA 1
ATOM 634 C C . ASP A 1 84 ? -6.017 3.441 18.167 1.00 80.12 84 ASP A C 1
ATOM 636 O O . ASP A 1 84 ? -6.525 3.321 19.281 1.00 80.12 84 ASP A O 1
ATOM 640 N N . ARG A 1 85 ? -5.031 2.637 17.733 1.00 75.44 85 ARG A N 1
ATOM 641 C CA . ARG A 1 85 ? -4.482 1.477 18.461 1.00 75.44 85 ARG A CA 1
ATOM 642 C C . ARG A 1 85 ? -5.546 0.435 18.833 1.00 75.44 85 ARG A C 1
ATOM 644 O O . ARG A 1 85 ? -5.329 -0.367 19.739 1.00 75.44 85 ARG A O 1
ATOM 651 N N . SER A 1 86 ? -6.681 0.425 18.138 1.00 82.00 86 SER A N 1
ATOM 652 C CA . SER A 1 86 ? -7.729 -0.577 18.325 1.00 82.00 86 SER A CA 1
ATOM 653 C C . SER A 1 86 ? -7.479 -1.832 17.481 1.00 82.00 86 SER A C 1
ATOM 655 O O . SER A 1 86 ? -6.675 -1.830 16.549 1.00 82.00 86 SER A O 1
ATOM 657 N N . PHE A 1 87 ? -8.144 -2.938 17.809 1.00 79.25 87 PHE A N 1
ATOM 658 C CA . PHE A 1 87 ? -8.061 -4.160 17.008 1.00 79.25 87 PHE A CA 1
ATOM 659 C C . PHE A 1 87 ? -9.067 -4.116 15.858 1.00 79.25 87 PHE A C 1
ATOM 661 O O . PHE A 1 87 ? -10.249 -3.867 16.079 1.00 79.25 87 PHE A O 1
ATOM 668 N N . GLY A 1 88 ? -8.616 -4.438 14.648 1.00 81.62 88 GLY A N 1
ATOM 669 C CA . GLY A 1 88 ? -9.486 -4.556 13.482 1.00 81.62 88 GLY A CA 1
ATOM 670 C C . GLY A 1 88 ? -8.778 -5.170 12.285 1.00 81.62 88 GLY A C 1
ATOM 671 O O . GLY A 1 88 ? -7.600 -5.533 12.363 1.00 81.62 88 GLY A O 1
ATOM 672 N N . ARG A 1 89 ? -9.509 -5.328 11.181 1.00 85.25 89 ARG A N 1
ATOM 673 C CA . ARG A 1 89 ? -8.976 -5.891 9.941 1.00 85.25 89 ARG A CA 1
ATOM 674 C C . ARG A 1 89 ? -8.693 -4.799 8.925 1.00 85.25 89 ARG A C 1
ATOM 676 O O . ARG A 1 89 ? -9.296 -3.727 8.924 1.00 85.25 89 ARG A O 1
ATOM 683 N N . VAL A 1 90 ? -7.761 -5.118 8.038 1.00 84.94 90 VAL A N 1
ATOM 684 C CA . VAL A 1 90 ? -7.407 -4.308 6.881 1.00 84.94 90 VAL A CA 1
ATOM 685 C C . VAL A 1 90 ? -7.489 -5.205 5.658 1.00 84.94 90 VAL A C 1
ATOM 687 O O . VAL A 1 90 ? -6.897 -6.284 5.633 1.00 84.94 90 VAL A O 1
ATOM 690 N N . TRP A 1 91 ? -8.204 -4.745 4.637 1.00 88.69 91 TRP A N 1
ATOM 691 C CA . TRP A 1 91 ? -8.221 -5.360 3.317 1.00 88.69 91 TRP A CA 1
ATOM 692 C C . TRP A 1 91 ? -7.549 -4.428 2.335 1.00 88.69 91 TRP A C 1
ATOM 694 O O . TRP A 1 91 ? -7.832 -3.230 2.301 1.00 88.69 91 TRP A O 1
ATOM 704 N N . ALA A 1 92 ? -6.684 -4.995 1.510 1.00 88.31 92 ALA A N 1
ATOM 705 C CA . ALA A 1 92 ? -6.020 -4.258 0.464 1.00 88.31 92 ALA A CA 1
ATOM 706 C C . ALA A 1 92 ? -5.969 -5.069 -0.821 1.00 88.31 92 ALA A C 1
ATOM 708 O O . ALA A 1 92 ? -5.782 -6.284 -0.809 1.00 88.31 92 ALA A O 1
ATOM 709 N N . THR A 1 93 ? -6.111 -4.380 -1.943 1.00 88.44 93 THR A N 1
ATOM 710 C CA . THR A 1 93 ? -5.845 -4.932 -3.267 1.00 88.44 93 THR A CA 1
ATOM 711 C C . THR A 1 93 ? -4.906 -3.987 -3.982 1.00 88.44 93 THR A C 1
ATOM 713 O O . THR A 1 93 ? -5.242 -2.825 -4.199 1.00 88.44 93 THR A O 1
ATOM 716 N N . ILE A 1 94 ? -3.722 -4.484 -4.324 1.00 85.62 94 ILE A N 1
ATOM 717 C CA . ILE A 1 94 ? -2.712 -3.734 -5.064 1.00 85.62 94 ILE A CA 1
ATOM 718 C C . ILE A 1 94 ? -2.824 -4.131 -6.532 1.00 85.62 94 ILE A C 1
ATOM 720 O O . ILE A 1 94 ? -2.782 -5.313 -6.869 1.00 85.62 94 ILE A O 1
ATOM 724 N N . SER A 1 95 ? -2.957 -3.133 -7.396 1.00 86.75 95 SER A N 1
ATOM 725 C CA . SER A 1 95 ? -3.023 -3.293 -8.844 1.00 86.75 95 SER A CA 1
ATOM 726 C C . SER A 1 95 ? -1.759 -2.728 -9.476 1.00 86.75 95 SER A C 1
ATOM 728 O O . SER A 1 95 ? -1.410 -1.568 -9.256 1.00 86.75 95 SER A O 1
ATOM 730 N N . VAL A 1 96 ? -1.086 -3.553 -10.275 1.00 81.25 96 VAL A N 1
ATOM 731 C CA . VAL A 1 96 ? 0.140 -3.199 -10.996 1.00 81.25 96 VAL A CA 1
ATOM 732 C C . VAL A 1 96 ? -0.114 -3.405 -12.486 1.00 81.25 96 VAL A C 1
ATOM 734 O O . VAL A 1 96 ? -0.378 -4.525 -12.915 1.00 81.25 96 VAL A O 1
ATOM 737 N N . THR A 1 97 ? -0.046 -2.327 -13.266 1.00 82.12 97 THR A N 1
ATOM 738 C CA . THR A 1 97 ? -0.225 -2.353 -14.728 1.00 82.12 97 THR A CA 1
ATOM 739 C C . THR A 1 97 ? 1.124 -2.142 -15.406 1.00 82.12 97 THR A C 1
ATOM 741 O O . THR A 1 97 ? 1.885 -1.280 -14.965 1.00 82.12 97 THR A O 1
ATOM 744 N N . ARG A 1 98 ? 1.425 -2.934 -16.440 1.00 77.00 98 ARG A N 1
ATOM 745 C CA . ARG A 1 98 ? 2.675 -2.904 -17.220 1.00 77.00 98 ARG A CA 1
ATOM 746 C C . ARG A 1 98 ? 2.470 -2.294 -18.596 1.00 77.00 98 ARG A C 1
ATOM 748 O O . ARG A 1 98 ? 1.328 -2.379 -19.093 1.00 77.00 98 ARG A O 1
#

Sequence (98 aa):
TFSAEDPLIGQFIQSWGAQAISATVRSDVKATAYLDVTGNELDDYSTVFGVASVELQPDQAQLLALPAPLLNLKAVRLRVVNRDRSFGRVWATISVTR

pLDDT: mean 76.4, std 14.49, range [34.12, 95.12]

Foldseek 3Di:
DDDPPWPKPKDKDFQFPFQWKKKKKAKQAWKKKWKWWFLDPDDPPTDTPWIFMDIHDHGDIDMTITDDDDPRTGMIMIIITGDVPDDIDMDMDMDTHD